Protein AF-A0A1Y3NDH5-F1 (afdb_monomer_lite)

pLDDT: mean 78.32, std 9.47, range [46.84, 88.0]

Radius of gyration: 19.97 Å; chains: 1; bounding box: 49×20×69 Å

Structure (mmCIF, N/CA/C/O backbone):
data_AF-A0A1Y3NDH5-F1
#
_entry.id   AF-A0A1Y3NDH5-F1
#
loop_
_atom_site.group_PDB
_atom_site.id
_atom_site.type_symbol
_atom_site.label_atom_id
_atom_site.label_alt_id
_atom_site.label_comp_id
_atom_site.label_asym_id
_atom_site.label_entity_id
_atom_site.label_seq_id
_atom_site.pdbx_PDB_ins_code
_atom_site.Cartn_x
_atom_site.Cartn_y
_atom_site.Cartn_z
_atom_site.occupancy
_atom_site.B_iso_or_equiv
_atom_site.auth_seq_id
_atom_site.auth_comp_id
_atom_site.auth_asym_id
_atom_site.auth_atom_id
_atom_site.pdbx_PDB_model_num
ATOM 1 N N . PHE A 1 1 ? -28.525 3.085 31.882 1.00 46.84 1 PHE A N 1
ATOM 2 C CA . PHE A 1 1 ? -27.136 2.759 31.495 1.00 46.84 1 PHE A CA 1
ATOM 3 C C . PHE A 1 1 ? -26.979 2.956 29.994 1.00 46.84 1 PHE A C 1
ATOM 5 O O . PHE A 1 1 ? -27.735 2.364 29.235 1.00 46.84 1 PHE A O 1
ATOM 12 N N . CYS A 1 2 ? -26.100 3.871 29.572 1.00 62.53 2 CYS A N 1
ATOM 13 C CA . CYS A 1 2 ? -25.987 4.309 28.179 1.00 62.53 2 CYS A CA 1
ATOM 14 C C . CYS A 1 2 ? -25.081 3.351 27.394 1.00 62.53 2 CYS A C 1
ATOM 16 O O . CYS A 1 2 ? -23.896 3.216 27.682 1.00 62.53 2 CYS A O 1
ATOM 18 N N . THR A 1 3 ? -25.626 2.693 26.376 1.00 62.62 3 THR A N 1
ATOM 19 C CA . THR A 1 3 ? -24.938 1.715 25.514 1.00 62.62 3 THR A CA 1
ATOM 20 C C . THR A 1 3 ? -23.745 2.298 24.748 1.00 62.62 3 THR A C 1
ATOM 22 O O . THR A 1 3 ? -22.965 1.546 24.177 1.00 62.62 3 THR A O 1
ATOM 25 N N . LYS A 1 4 ? -23.574 3.626 24.717 1.00 62.38 4 LYS A N 1
ATOM 26 C CA . LYS A 1 4 ? -22.485 4.300 23.993 1.00 62.38 4 LYS A CA 1
ATOM 27 C C . LYS A 1 4 ? -21.117 4.145 24.670 1.00 62.38 4 LYS A C 1
ATOM 29 O O . LYS A 1 4 ? -20.129 3.998 23.951 1.00 62.38 4 LYS A O 1
ATOM 34 N N . ASP A 1 5 ? -21.062 4.112 26.000 1.00 64.31 5 ASP A N 1
ATOM 35 C CA . ASP A 1 5 ? -19.802 4.035 26.755 1.00 64.31 5 ASP A CA 1
ATOM 36 C C . ASP A 1 5 ? -19.150 2.652 26.686 1.00 64.31 5 ASP A C 1
ATOM 38 O O . ASP A 1 5 ? -17.942 2.542 26.480 1.00 64.31 5 ASP A O 1
ATOM 42 N N . PHE A 1 6 ? -19.955 1.586 26.732 1.00 66.38 6 PHE A N 1
ATOM 43 C CA . PHE A 1 6 ? -19.462 0.208 26.626 1.00 66.38 6 PHE A CA 1
ATOM 44 C C . PHE A 1 6 ? -18.728 -0.041 25.299 1.00 66.38 6 PHE A C 1
ATOM 46 O O . PHE A 1 6 ? -17.723 -0.745 25.233 1.00 66.38 6 PHE A O 1
ATOM 53 N N . ILE A 1 7 ? -19.201 0.609 24.234 1.00 67.88 7 ILE A N 1
ATOM 54 C CA . ILE A 1 7 ? -18.611 0.509 22.903 1.00 67.88 7 ILE A CA 1
ATOM 55 C C . ILE A 1 7 ? -17.253 1.221 22.877 1.00 67.88 7 ILE A C 1
ATOM 57 O O . ILE A 1 7 ? -16.305 0.690 22.325 1.00 67.88 7 ILE A O 1
ATOM 61 N N . SER A 1 8 ? -17.115 2.391 23.501 1.00 64.88 8 SER A N 1
ATOM 62 C CA . SER A 1 8 ? -15.851 3.146 23.485 1.00 64.88 8 SER A CA 1
ATOM 63 C C . SER A 1 8 ? -14.716 2.450 24.256 1.00 64.88 8 SER A C 1
ATOM 65 O O . SER A 1 8 ? -13.547 2.602 23.903 1.00 64.88 8 SER A O 1
ATOM 67 N N . LEU A 1 9 ? -15.064 1.665 25.283 1.00 66.75 9 LEU A N 1
ATOM 68 C CA . LEU A 1 9 ? -14.115 0.927 26.124 1.00 66.75 9 LEU A CA 1
ATOM 69 C C . LEU A 1 9 ? -13.647 -0.399 25.503 1.00 66.75 9 LEU A C 1
ATOM 71 O O . LEU A 1 9 ? -12.489 -0.766 25.677 1.00 66.75 9 LEU A O 1
ATOM 75 N N . PHE A 1 10 ? -14.514 -1.100 24.763 1.00 71.62 10 PHE A N 1
ATOM 76 C CA . PHE A 1 10 ? -14.212 -2.435 24.219 1.00 71.62 10 PHE A CA 1
ATOM 77 C C . PHE A 1 10 ? -14.012 -2.483 22.700 1.00 71.62 10 PHE A C 1
ATOM 79 O O . PHE A 1 10 ? -13.543 -3.497 22.177 1.00 71.62 10 PHE A O 1
ATOM 86 N N . VAL A 1 11 ? -14.352 -1.423 21.960 1.00 77.69 11 VAL A N 1
ATOM 87 C CA . VAL A 1 11 ? -14.200 -1.432 20.503 1.00 77.69 11 VAL A CA 1
ATOM 88 C C . VAL A 1 11 ? -12.765 -1.122 20.084 1.00 77.69 11 VAL A C 1
ATOM 90 O O . VAL A 1 11 ? -12.209 -0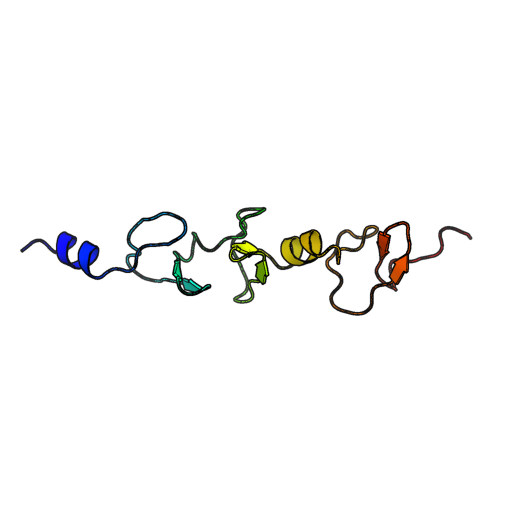.094 20.478 1.00 77.69 11 VAL A O 1
ATOM 93 N N . PRO A 1 12 ? -12.170 -1.957 19.211 1.00 79.88 12 PRO A N 1
ATOM 94 C CA . PRO A 1 12 ? -10.873 -1.658 18.632 1.00 79.88 12 PRO A CA 1
ATOM 95 C C . PRO A 1 12 ? -10.922 -0.351 17.835 1.00 79.88 12 PRO A C 1
ATOM 97 O O . PRO A 1 12 ? -11.803 -0.130 16.999 1.00 79.88 12 PRO A O 1
ATOM 100 N N . LYS A 1 13 ? -9.942 0.514 18.084 1.00 86.00 13 LYS A N 1
ATOM 101 C CA . LYS A 1 13 ? -9.775 1.773 17.358 1.00 86.00 13 LYS A CA 1
ATOM 102 C C . LYS A 1 13 ? -9.053 1.513 16.041 1.00 86.00 13 LYS A C 1
ATOM 104 O O . LYS A 1 13 ? -8.154 0.677 15.967 1.00 86.00 13 LYS A O 1
ATOM 109 N N . CYS A 1 14 ? -9.455 2.226 14.997 1.00 86.88 14 CYS A N 1
ATOM 110 C CA . CYS A 1 14 ? -8.778 2.172 13.711 1.00 86.88 14 CYS A CA 1
ATOM 111 C C . CYS A 1 14 ? -7.424 2.870 13.804 1.00 86.88 14 CYS A C 1
ATOM 113 O O . CYS A 1 14 ? -7.380 4.066 14.074 1.00 86.88 14 CYS A O 1
ATOM 115 N N . GLN A 1 15 ? -6.337 2.168 13.497 1.00 83.62 15 GLN A N 1
ATOM 116 C CA . GLN A 1 15 ? -4.992 2.746 13.551 1.00 83.62 15 GLN A CA 1
ATOM 117 C C . GLN A 1 15 ? -4.800 3.882 12.525 1.00 83.62 15 GLN A C 1
ATOM 119 O O . GLN A 1 15 ? -4.030 4.803 12.766 1.00 83.62 15 GLN A O 1
ATOM 124 N N . LYS A 1 16 ? -5.532 3.869 11.395 1.00 81.50 16 LYS A N 1
ATOM 125 C CA . LYS A 1 16 ? -5.447 4.940 10.378 1.00 81.50 16 LYS A CA 1
ATOM 126 C C . LYS A 1 16 ? -6.170 6.226 10.791 1.00 81.50 16 LYS A C 1
ATOM 128 O O . LYS A 1 16 ? -5.680 7.308 10.505 1.00 81.50 16 LYS A O 1
ATOM 133 N N . CYS A 1 17 ? -7.363 6.126 11.380 1.00 83.19 17 CYS A N 1
ATOM 134 C CA . CYS A 1 17 ? -8.227 7.294 11.614 1.00 83.19 17 CYS A CA 1
ATOM 135 C C . CYS A 1 17 ? -8.536 7.565 13.092 1.00 83.19 17 CYS A C 1
ATOM 137 O O . CYS A 1 17 ? -9.290 8.483 13.387 1.00 83.19 17 CYS A O 1
ATOM 139 N N . GLY A 1 18 ? -8.037 6.745 14.019 1.00 81.94 18 GLY A N 1
ATOM 140 C CA . GLY A 1 18 ? -8.231 6.882 15.469 1.00 81.94 18 GLY A CA 1
ATOM 141 C C . GLY A 1 18 ? -9.654 6.614 15.978 1.00 81.94 18 GLY A C 1
ATOM 142 O O . GLY A 1 18 ? -9.875 6.560 17.186 1.00 81.94 18 GLY A O 1
ATOM 143 N N . LEU A 1 19 ? -10.623 6.429 15.079 1.00 83.94 19 LEU A N 1
ATOM 144 C CA . LEU A 1 19 ? -12.040 6.267 15.414 1.00 83.94 19 LEU A CA 1
ATOM 145 C C . LEU A 1 19 ? -12.379 4.819 15.824 1.00 83.94 19 LEU A C 1
ATOM 147 O O . LEU A 1 19 ? -11.783 3.878 15.288 1.00 83.94 19 LEU A O 1
ATOM 151 N N . PRO A 1 20 ? -13.347 4.622 16.740 1.00 85.00 20 PRO A N 1
ATOM 152 C CA . PRO A 1 20 ? -13.799 3.297 17.159 1.00 85.00 20 PRO A CA 1
ATOM 153 C C . PRO A 1 20 ? -14.537 2.568 16.025 1.00 85.00 20 PRO A C 1
ATOM 155 O O . PRO A 1 20 ? -15.501 3.092 15.462 1.00 85.00 20 PRO A O 1
ATOM 158 N N . ILE A 1 21 ? -14.114 1.338 15.719 1.00 83.56 21 ILE A N 1
ATOM 159 C CA . ILE A 1 21 ? -14.665 0.519 14.632 1.00 83.56 21 ILE A CA 1
ATOM 160 C C . ILE A 1 21 ? -15.928 -0.218 15.091 1.00 83.56 21 ILE A C 1
ATOM 162 O O . ILE A 1 21 ? -15.866 -1.312 15.651 1.00 83.56 21 ILE A O 1
ATOM 166 N N . LYS A 1 22 ? -17.106 0.356 14.842 1.00 78.19 22 LYS A N 1
ATOM 167 C CA . LYS A 1 22 ? -18.381 -0.322 15.125 1.00 78.19 22 LYS A CA 1
ATOM 168 C C . LYS A 1 22 ? -18.748 -1.255 13.967 1.00 78.19 22 LYS A C 1
ATOM 170 O O . LYS A 1 22 ? -19.269 -0.796 12.957 1.00 78.19 22 LYS A O 1
ATOM 175 N N . GLY A 1 23 ? -18.468 -2.550 14.113 1.00 76.00 23 GLY A N 1
ATOM 176 C CA . GLY A 1 23 ? -18.830 -3.581 13.135 1.00 76.00 23 GLY A CA 1
ATOM 177 C C . GLY A 1 23 ? -17.615 -4.254 12.501 1.00 76.00 23 GLY A C 1
ATOM 178 O O . GLY A 1 23 ? -16.711 -4.708 13.200 1.00 76.00 23 GLY A O 1
ATOM 179 N N . GLU A 1 24 ? -17.603 -4.363 11.174 1.00 74.88 24 GLU A N 1
ATOM 180 C CA . GLU A 1 24 ? -16.603 -5.165 10.475 1.00 74.88 24 GLU A CA 1
ATOM 181 C C . GLU A 1 24 ? -15.239 -4.459 10.394 1.00 74.88 24 GLU A C 1
ATOM 183 O O . GLU A 1 24 ? -15.085 -3.389 9.796 1.00 74.88 24 GLU A O 1
ATOM 188 N N . THR A 1 25 ? -14.227 -5.095 10.983 1.00 81.94 25 THR A N 1
ATOM 189 C CA . THR A 1 25 ? -12.849 -4.601 11.051 1.00 81.94 25 THR A CA 1
ATOM 190 C C . THR A 1 25 ? -11.906 -5.476 10.233 1.00 81.94 25 THR A C 1
ATOM 192 O O . THR A 1 25 ? -12.103 -6.683 10.110 1.00 81.94 25 THR A O 1
ATOM 195 N N . VAL A 1 26 ? -10.868 -4.855 9.679 1.00 82.81 26 VAL A N 1
ATOM 196 C CA . VAL A 1 26 ? -9.744 -5.540 9.047 1.00 82.81 26 VAL A CA 1
ATOM 197 C C . VAL A 1 26 ? -8.579 -5.531 10.027 1.00 82.81 26 VAL A C 1
ATOM 199 O O . VAL A 1 26 ? -8.089 -4.465 10.401 1.00 82.81 26 VAL A O 1
ATOM 202 N N . SER A 1 27 ? -8.137 -6.714 10.441 1.00 82.31 27 SER A N 1
ATOM 203 C CA . SER A 1 27 ? -6.900 -6.879 11.203 1.00 82.31 27 SER A CA 1
ATOM 204 C C . SER A 1 27 ? -5.737 -7.026 10.224 1.00 82.31 27 SER A C 1
ATOM 206 O O . SER A 1 27 ? -5.704 -7.978 9.448 1.00 82.31 27 SER A O 1
ATOM 208 N N . ALA A 1 28 ? -4.794 -6.090 10.244 1.00 79.06 28 ALA A N 1
ATOM 209 C CA . ALA A 1 28 ? -3.611 -6.096 9.387 1.00 79.06 28 ALA A CA 1
ATOM 210 C C . ALA A 1 28 ? -2.450 -5.417 10.118 1.00 79.06 28 ALA A C 1
ATOM 212 O O . ALA A 1 28 ? -2.686 -4.527 10.929 1.00 79.06 28 ALA A O 1
ATOM 213 N N . LEU A 1 29 ? -1.199 -5.801 9.838 1.00 76.81 29 LEU A N 1
ATOM 214 C CA . LEU A 1 29 ? -0.014 -5.140 10.420 1.00 76.81 29 LEU A CA 1
ATOM 215 C C . LEU A 1 29 ? -0.004 -5.086 11.962 1.00 76.81 29 LEU A C 1
ATOM 217 O O . LEU A 1 29 ? 0.485 -4.127 12.549 1.00 76.81 29 LEU A O 1
ATOM 221 N N . GLY A 1 30 ? -0.615 -6.070 12.630 1.00 77.75 30 GLY A N 1
ATOM 222 C CA . GLY A 1 30 ? -0.766 -6.069 14.092 1.00 77.75 30 GLY A CA 1
ATOM 223 C C . GLY A 1 30 ? -1.753 -5.026 14.642 1.00 77.75 30 GLY A C 1
ATOM 224 O O . GLY A 1 30 ? -1.887 -4.899 15.854 1.00 77.75 30 GLY A O 1
ATOM 225 N N . GLY A 1 31 ? -2.465 -4.295 13.778 1.00 83.56 31 GLY A N 1
ATOM 226 C CA . GLY A 1 31 ? -3.472 -3.299 14.140 1.00 83.56 31 GLY A CA 1
ATOM 227 C C . GLY A 1 31 ? -4.853 -3.599 13.554 1.00 83.56 31 GLY A C 1
ATOM 228 O O . GLY A 1 31 ? -5.030 -4.490 12.720 1.00 83.56 31 GLY A O 1
ATOM 229 N N . LYS A 1 32 ? -5.856 -2.834 13.992 1.00 86.38 32 LYS A N 1
ATOM 230 C CA . LYS A 1 32 ? -7.229 -2.902 13.474 1.00 86.38 32 LYS A CA 1
ATOM 231 C C . LYS A 1 32 ? -7.509 -1.685 12.599 1.00 86.38 32 LYS A C 1
ATOM 233 O O . LYS A 1 32 ? -7.120 -0.569 12.938 1.00 86.38 32 LYS A O 1
ATOM 238 N N . TYR A 1 33 ? -8.207 -1.888 11.489 1.00 86.88 33 TYR A N 1
ATOM 239 C CA . TYR A 1 33 ? -8.565 -0.848 10.527 1.00 86.88 33 TYR A CA 1
ATOM 240 C C . TYR A 1 33 ? -10.036 -0.978 10.124 1.00 86.88 33 TYR A C 1
ATOM 242 O O . TYR A 1 33 ? -10.615 -2.066 10.168 1.00 86.88 33 TYR A O 1
ATOM 250 N N . HIS A 1 34 ? -10.662 0.124 9.708 1.00 85.75 34 HIS A N 1
ATOM 251 C CA . HIS A 1 34 ? -11.951 0.037 9.018 1.00 85.75 34 HIS A CA 1
ATOM 252 C C . HIS A 1 34 ? -11.760 -0.596 7.637 1.00 85.75 34 HIS A C 1
ATOM 254 O O . HIS A 1 34 ? -10.786 -0.276 6.954 1.00 85.75 34 HIS A O 1
ATOM 260 N N . LYS A 1 35 ? -12.744 -1.373 7.163 1.00 80.56 35 LYS A N 1
ATOM 261 C CA . LYS A 1 35 ? -12.786 -1.870 5.773 1.00 80.56 35 LYS A CA 1
ATOM 262 C C . LYS A 1 35 ? -12.543 -0.773 4.728 1.00 80.56 35 LYS A C 1
ATOM 264 O O . LYS A 1 35 ? -11.882 -1.011 3.727 1.00 80.56 35 LYS A O 1
ATOM 269 N N . GLY A 1 36 ? -13.061 0.434 4.974 1.00 78.56 36 GLY A N 1
ATOM 270 C CA . GLY A 1 36 ? -12.860 1.595 4.101 1.00 78.56 36 GLY A CA 1
ATOM 271 C C . GLY A 1 36 ? -11.565 2.373 4.349 1.00 78.56 36 GLY A C 1
ATOM 272 O O . GLY A 1 36 ? -11.105 3.056 3.443 1.00 78.56 36 GLY A O 1
ATOM 273 N N . CYS A 1 37 ? -10.977 2.276 5.547 1.00 82.25 37 CYS A N 1
ATOM 274 C CA . CYS A 1 37 ? -9.709 2.934 5.876 1.00 82.25 37 CYS A CA 1
ATOM 275 C C . CYS A 1 37 ? -8.497 2.098 5.472 1.00 82.25 37 CYS A C 1
ATOM 277 O O . CYS A 1 37 ? -7.405 2.645 5.365 1.00 82.25 37 CYS A O 1
ATOM 279 N N . PHE A 1 38 ? -8.661 0.791 5.268 1.00 84.31 38 PHE A N 1
ATOM 280 C CA . PHE A 1 38 ? -7.591 -0.068 4.792 1.00 84.31 38 PHE A CA 1
ATOM 281 C C . PHE A 1 38 ? -7.349 0.188 3.296 1.00 84.31 38 PHE A C 1
ATOM 283 O O . PHE A 1 38 ? -7.943 -0.438 2.417 1.00 84.31 38 PHE A O 1
ATOM 290 N N . THR A 1 39 ? -6.515 1.187 3.016 1.00 86.31 39 THR A N 1
ATOM 291 C CA . THR A 1 39 ? -6.178 1.663 1.672 1.00 86.31 39 THR A CA 1
ATOM 292 C C . THR A 1 39 ? -4.671 1.833 1.524 1.00 86.31 39 THR A C 1
ATOM 294 O O . THR A 1 39 ? -3.943 1.910 2.514 1.00 86.31 39 THR A O 1
ATOM 297 N N . CYS A 1 40 ? -4.195 1.880 0.282 1.00 86.62 40 CYS A N 1
ATOM 298 C CA . CYS A 1 40 ? -2.790 2.144 -0.003 1.00 86.62 40 CYS A CA 1
ATOM 299 C C . CYS A 1 40 ? -2.395 3.552 0.454 1.00 86.62 40 CYS A C 1
ATOM 301 O O . CYS A 1 40 ? -3.039 4.517 0.063 1.00 86.62 40 CYS A O 1
ATOM 303 N N . VAL A 1 41 ? -1.294 3.684 1.196 1.00 84.19 41 VAL A N 1
ATOM 304 C CA . VAL A 1 41 ? -0.801 4.998 1.657 1.00 84.19 41 VAL A CA 1
ATOM 305 C C . VAL A 1 41 ? -0.323 5.929 0.537 1.00 84.19 41 VAL A C 1
ATOM 307 O O . VAL A 1 41 ? -0.171 7.120 0.767 1.00 84.19 41 VAL A O 1
ATOM 310 N N . SER A 1 42 ? -0.062 5.403 -0.662 1.00 84.62 42 SER A N 1
ATOM 311 C CA . SER A 1 42 ? 0.435 6.193 -1.797 1.00 84.62 42 SER A CA 1
ATOM 312 C C . SER A 1 42 ? -0.658 6.665 -2.750 1.00 84.62 42 SER A C 1
ATOM 314 O O . SER A 1 42 ? -0.440 7.621 -3.482 1.00 84.62 42 SER A O 1
ATOM 316 N N . CYS A 1 43 ? -1.808 5.990 -2.797 1.00 84.50 43 CYS A N 1
ATOM 317 C CA . CYS A 1 43 ? -2.882 6.335 -3.737 1.00 84.50 43 CYS A CA 1
ATOM 318 C C . CYS A 1 43 ? -4.289 6.275 -3.150 1.00 84.50 43 CYS A C 1
ATOM 320 O O . CYS A 1 43 ? -5.258 6.365 -3.900 1.00 84.50 43 CYS A O 1
ATOM 322 N N . ASP A 1 44 ? -4.408 6.022 -1.847 1.00 80.12 44 ASP A N 1
ATOM 323 C CA . ASP A 1 44 ? -5.657 5.861 -1.098 1.00 80.12 44 ASP A CA 1
ATOM 324 C C . ASP A 1 44 ? -6.675 4.893 -1.718 1.00 80.12 44 ASP A C 1
ATOM 326 O O . ASP A 1 44 ? -7.844 4.841 -1.331 1.00 80.12 44 ASP A O 1
ATOM 330 N N . LYS A 1 45 ? -6.219 4.029 -2.630 1.00 80.44 45 LYS A N 1
ATOM 331 C CA . LYS A 1 45 ? -7.052 3.015 -3.266 1.00 80.44 45 LYS A CA 1
ATOM 332 C C . LYS A 1 45 ? -7.295 1.874 -2.288 1.00 80.44 45 LYS A C 1
ATOM 334 O O . LYS A 1 45 ? -6.364 1.360 -1.662 1.00 80.44 45 LYS A O 1
ATOM 339 N N . LYS A 1 46 ? -8.561 1.476 -2.171 1.00 77.50 46 LYS A N 1
ATOM 340 C CA . LYS A 1 46 ? -8.980 0.315 -1.381 1.00 77.50 46 LYS A CA 1
ATOM 341 C C . LYS A 1 46 ? -8.364 -0.950 -1.964 1.00 77.50 46 LYS A C 1
ATOM 343 O O . LYS A 1 46 ? -8.387 -1.155 -3.180 1.00 77.50 46 LYS A O 1
ATOM 348 N N . PHE A 1 47 ? -7.852 -1.811 -1.092 1.00 78.25 47 PHE A N 1
ATOM 349 C CA . PHE A 1 47 ? -7.443 -3.154 -1.481 1.00 78.25 47 PHE A CA 1
ATOM 350 C C . PHE A 1 47 ? -8.698 -3.931 -1.879 1.00 78.25 47 PHE A C 1
ATOM 352 O O . PHE A 1 47 ? -9.500 -4.311 -1.033 1.00 78.25 47 PHE A O 1
ATOM 359 N N . THR A 1 48 ? -8.926 -4.068 -3.186 1.00 62.12 48 THR A N 1
ATOM 360 C CA . THR A 1 48 ? -10.110 -4.768 -3.714 1.00 62.12 48 THR A CA 1
ATOM 361 C C . THR A 1 48 ? -9.970 -6.278 -3.540 1.00 62.12 48 THR A C 1
ATOM 363 O O . THR A 1 48 ? -10.950 -6.972 -3.297 1.00 62.12 48 THR A O 1
ATOM 366 N N . SER A 1 49 ? -8.736 -6.777 -3.600 1.00 55.28 49 SER A N 1
ATOM 367 C CA . SER A 1 49 ? -8.414 -8.167 -3.311 1.00 55.28 49 SER A CA 1
ATOM 368 C C . SER A 1 49 ? -7.836 -8.268 -1.902 1.00 55.28 49 SER A C 1
ATOM 370 O O . SER A 1 49 ? -7.134 -7.358 -1.464 1.00 55.28 49 SER A O 1
ATOM 372 N N . LYS A 1 50 ? -8.084 -9.378 -1.198 1.00 62.66 50 LYS A N 1
ATOM 373 C CA . LYS A 1 50 ? -7.537 -9.674 0.147 1.00 62.66 50 LYS A CA 1
ATOM 374 C C . LYS A 1 50 ? -5.994 -9.686 0.208 1.00 62.66 50 LYS A C 1
ATOM 376 O O . LYS A 1 50 ? -5.432 -9.901 1.275 1.00 62.66 50 LYS A O 1
ATOM 381 N N . SER A 1 51 ? -5.324 -9.441 -0.913 1.00 69.00 51 SER A N 1
ATOM 382 C CA . SER A 1 51 ? -3.879 -9.320 -1.056 1.00 69.00 51 SER A CA 1
ATOM 383 C C . SER A 1 51 ? -3.455 -7.849 -0.962 1.00 69.00 51 SER A C 1
ATOM 385 O O . SER A 1 51 ? -3.671 -7.058 -1.884 1.00 69.00 51 SER A O 1
ATOM 387 N N . PHE A 1 52 ? -2.846 -7.480 0.161 1.00 79.56 52 PHE A N 1
ATOM 388 C CA . PHE A 1 52 ? -2.187 -6.192 0.376 1.00 79.56 52 PHE A CA 1
ATOM 389 C C . PHE A 1 52 ? -0.690 -6.419 0.577 1.00 79.56 52 PHE A C 1
ATOM 391 O O . PHE A 1 52 ? -0.277 -7.491 1.012 1.00 79.56 52 PHE A O 1
ATOM 398 N N . TYR A 1 5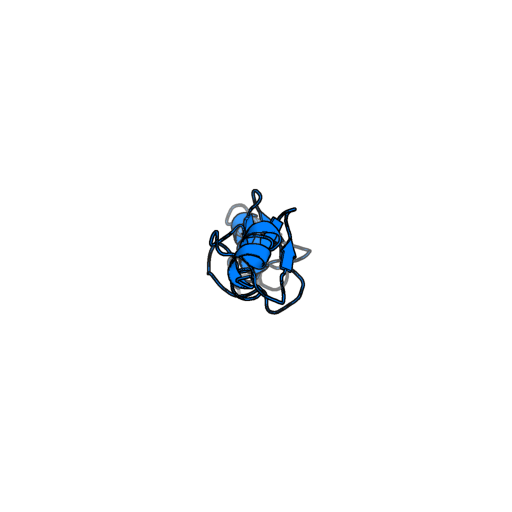3 ? 0.114 -5.404 0.277 1.00 84.94 53 TYR A N 1
ATOM 399 C CA . TYR A 1 53 ? 1.556 -5.449 0.483 1.00 84.94 53 TYR A CA 1
ATOM 400 C C . TYR A 1 53 ? 1.934 -4.472 1.589 1.00 84.94 53 TYR A C 1
ATOM 402 O O . TYR A 1 53 ? 1.205 -3.523 1.886 1.00 84.94 53 TYR A O 1
ATOM 410 N N . VAL A 1 54 ? 3.070 -4.723 2.222 1.00 84.81 54 VAL A N 1
ATOM 411 C CA . VAL A 1 54 ? 3.566 -3.926 3.339 1.00 84.81 54 VAL A CA 1
ATOM 412 C C . VAL A 1 54 ? 4.943 -3.424 2.970 1.00 84.81 54 VAL A C 1
ATOM 414 O O . VAL A 1 54 ? 5.846 -4.224 2.755 1.00 84.81 54 VAL A O 1
ATOM 417 N N . TYR A 1 55 ? 5.095 -2.107 2.920 1.00 84.19 55 TYR A N 1
ATOM 418 C CA . TYR A 1 55 ? 6.379 -1.459 2.704 1.00 84.19 55 TYR A CA 1
ATOM 419 C C . TYR A 1 55 ? 6.637 -0.505 3.861 1.00 84.19 55 TYR A C 1
ATOM 421 O O . TYR A 1 55 ? 5.799 0.350 4.142 1.00 84.19 55 TYR A O 1
ATOM 429 N N . ASP A 1 56 ? 7.762 -0.681 4.555 1.00 83.31 56 ASP A N 1
ATOM 430 C CA . ASP A 1 56 ? 8.161 0.174 5.682 1.00 83.31 56 ASP A CA 1
ATOM 431 C C . ASP A 1 56 ? 7.080 0.281 6.786 1.00 83.31 56 ASP A C 1
ATOM 433 O O . ASP A 1 56 ? 6.745 1.350 7.291 1.00 83.31 56 ASP A O 1
ATOM 437 N N . GLY A 1 57 ? 6.417 -0.841 7.094 1.00 80.06 57 GLY A N 1
ATOM 438 C CA . GLY A 1 57 ? 5.323 -0.886 8.074 1.00 80.06 57 GLY A CA 1
ATOM 439 C C . GLY A 1 57 ? 4.018 -0.210 7.627 1.00 80.06 57 GLY A C 1
ATOM 440 O O . GLY A 1 57 ? 3.078 -0.113 8.416 1.00 80.06 57 GLY A O 1
ATOM 441 N N . LYS A 1 58 ? 3.919 0.231 6.367 1.00 83.06 58 LYS A N 1
ATOM 442 C CA . LYS A 1 58 ? 2.729 0.880 5.801 1.00 83.06 58 LYS A CA 1
ATOM 443 C C . LYS A 1 58 ? 2.065 0.000 4.737 1.00 83.06 58 LYS A C 1
ATOM 445 O O . LYS A 1 58 ? 2.757 -0.606 3.916 1.00 83.06 58 LYS A O 1
ATOM 450 N N . PRO A 1 59 ? 0.722 -0.072 4.707 1.00 85.62 59 PRO A N 1
ATOM 451 C CA . PRO A 1 59 ? 0.012 -0.849 3.701 1.00 85.62 59 PRO A CA 1
ATOM 452 C C . PRO A 1 59 ? 0.066 -0.138 2.341 1.00 85.62 59 PRO A C 1
ATOM 454 O O . PRO A 1 59 ? -0.365 1.007 2.186 1.00 85.62 59 PRO A O 1
ATOM 457 N N . VAL A 1 60 ? 0.563 -0.834 1.325 1.00 87.50 60 VAL A N 1
ATOM 458 C CA . VAL A 1 60 ? 0.691 -0.353 -0.055 1.00 87.50 60 VAL A CA 1
ATOM 459 C C . VAL A 1 60 ? 0.068 -1.343 -1.033 1.00 87.50 60 VAL A C 1
ATOM 461 O O . VAL A 1 60 ? 0.006 -2.546 -0.778 1.00 87.50 60 VAL A O 1
ATOM 464 N N . CYS A 1 61 ? -0.452 -0.850 -2.159 1.00 86.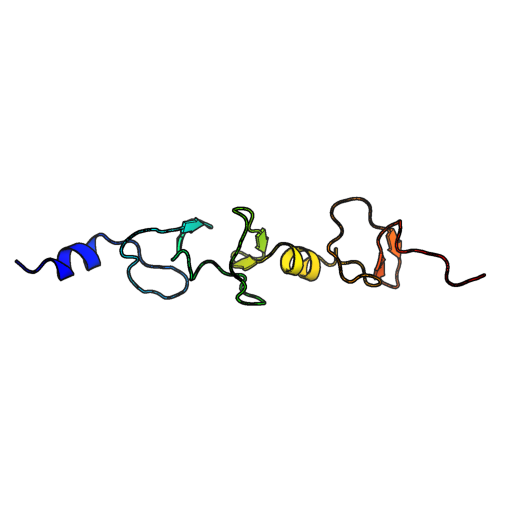25 61 CYS A N 1
ATOM 465 C CA . CYS A 1 61 ? -0.972 -1.726 -3.210 1.00 86.25 61 CYS A CA 1
ATOM 466 C C . CYS A 1 61 ? 0.170 -2.418 -3.954 1.00 86.25 61 CYS A C 1
ATOM 468 O O . CYS A 1 61 ? 1.286 -1.904 -3.978 1.00 86.25 61 CYS A O 1
ATOM 470 N N . ARG A 1 62 ? -0.139 -3.550 -4.602 1.00 84.44 62 ARG A N 1
ATOM 471 C CA . ARG A 1 62 ? 0.803 -4.322 -5.435 1.00 84.44 62 ARG A CA 1
ATOM 472 C C . ARG A 1 62 ? 1.622 -3.408 -6.347 1.00 84.44 62 ARG A C 1
ATOM 474 O O . ARG A 1 62 ? 2.841 -3.416 -6.306 1.00 84.44 62 ARG A O 1
ATOM 481 N N . TYR A 1 63 ? 0.955 -2.509 -7.064 1.00 85.00 63 TYR A N 1
ATOM 482 C CA . TYR A 1 63 ? 1.620 -1.541 -7.932 1.00 85.00 63 TYR A CA 1
ATOM 483 C C . TYR A 1 63 ? 2.639 -0.648 -7.202 1.00 85.00 63 TYR A C 1
ATOM 485 O O . TYR A 1 63 ? 3.787 -0.548 -7.623 1.00 85.00 63 TYR A O 1
ATOM 493 N N . HIS A 1 64 ? 2.245 -0.004 -6.096 1.00 86.25 64 HIS A N 1
ATOM 494 C CA . HIS A 1 64 ? 3.136 0.907 -5.367 1.00 86.25 64 HIS A CA 1
ATOM 495 C C . HIS A 1 64 ? 4.268 0.181 -4.652 1.00 86.25 64 HIS A C 1
ATOM 497 O O . HIS A 1 64 ? 5.373 0.711 -4.605 1.00 86.25 64 HIS A O 1
ATOM 503 N N . PHE A 1 65 ? 4.016 -1.029 -4.156 1.00 88.00 65 PHE A N 1
ATOM 504 C CA . PHE A 1 65 ? 5.053 -1.882 -3.590 1.00 88.00 65 PHE A CA 1
ATOM 505 C C . PHE A 1 65 ? 6.162 -2.144 -4.616 1.00 88.00 65 PHE A C 1
ATOM 507 O O . PHE A 1 65 ? 7.329 -1.870 -4.350 1.00 88.00 65 PHE A O 1
ATOM 514 N N . HIS A 1 66 ? 5.792 -2.569 -5.828 1.00 86.81 66 HIS A N 1
ATOM 515 C CA . HIS A 1 66 ? 6.751 -2.789 -6.912 1.00 86.81 66 HIS A CA 1
ATOM 516 C C . HIS A 1 66 ? 7.411 -1.487 -7.386 1.00 86.81 66 HIS A C 1
ATOM 518 O O . HIS A 1 66 ? 8.610 -1.457 -7.656 1.00 86.81 66 HIS A O 1
ATOM 524 N N . LYS A 1 67 ? 6.653 -0.384 -7.440 1.00 85.06 67 LYS A N 1
ATOM 525 C CA . LYS A 1 67 ? 7.179 0.937 -7.810 1.00 85.06 67 LYS A CA 1
ATOM 526 C C . LYS A 1 67 ? 8.265 1.411 -6.843 1.00 85.06 67 LYS A C 1
ATOM 528 O O . LYS A 1 67 ? 9.295 1.897 -7.294 1.00 85.06 67 LYS A O 1
ATOM 533 N N . MET A 1 68 ? 8.058 1.247 -5.537 1.00 84.88 68 MET A N 1
ATOM 534 C CA . MET A 1 68 ? 9.050 1.591 -4.510 1.00 84.88 68 MET A CA 1
ATOM 535 C C . MET A 1 68 ? 10.256 0.648 -4.544 1.00 84.88 68 MET A C 1
ATOM 537 O O . MET A 1 68 ? 11.386 1.093 -4.375 1.00 84.88 68 MET A O 1
ATOM 541 N N . ASN A 1 69 ? 10.032 -0.634 -4.841 1.00 82.69 69 ASN A N 1
ATOM 542 C CA . ASN A 1 69 ? 11.092 -1.636 -4.939 1.00 82.69 69 ASN A CA 1
ATOM 543 C C . ASN A 1 69 ? 11.863 -1.604 -6.279 1.00 82.69 69 ASN A C 1
ATOM 545 O O . ASN A 1 69 ? 12.677 -2.488 -6.555 1.00 82.69 69 ASN A O 1
ATOM 549 N N . ASN A 1 70 ? 11.603 -0.606 -7.134 1.00 79.75 70 ASN A N 1
ATOM 550 C CA . ASN A 1 70 ? 12.163 -0.484 -8.484 1.00 79.75 70 ASN A CA 1
ATOM 551 C C . ASN A 1 70 ? 11.963 -1.746 -9.345 1.00 79.75 70 ASN A C 1
ATOM 553 O O . ASN A 1 70 ? 12.808 -2.086 -10.168 1.00 79.75 70 ASN A O 1
ATOM 557 N N . THR A 1 71 ? 10.864 -2.475 -9.159 1.00 83.50 71 THR A N 1
ATOM 558 C CA . THR A 1 71 ? 10.497 -3.668 -9.947 1.00 83.50 71 THR A CA 1
ATOM 559 C C . THR A 1 71 ? 9.371 -3.374 -10.938 1.00 83.50 71 THR A C 1
ATOM 561 O O . THR A 1 71 ? 8.659 -4.279 -11.362 1.00 83.50 71 THR A O 1
ATOM 564 N N . ILE A 1 72 ? 9.184 -2.105 -11.305 1.00 85.50 72 ILE A N 1
ATOM 565 C CA . ILE A 1 72 ? 8.267 -1.695 -12.373 1.00 85.50 72 ILE A CA 1
ATOM 566 C C . ILE A 1 72 ? 9.007 -1.610 -13.701 1.00 85.50 72 ILE A C 1
ATOM 568 O O . ILE A 1 72 ? 10.126 -1.101 -13.772 1.00 85.50 72 ILE A O 1
ATOM 572 N N . CYS A 1 73 ? 8.369 -2.094 -14.759 1.00 86.12 73 CYS A N 1
ATOM 573 C CA . CYS A 1 73 ? 8.907 -1.962 -16.100 1.00 86.12 73 CYS A CA 1
ATOM 574 C C . CYS A 1 73 ? 8.762 -0.515 -16.579 1.00 86.12 73 CYS A C 1
ATOM 576 O O . CYS A 1 73 ? 7.652 0.010 -16.607 1.00 86.12 73 CYS A O 1
ATOM 578 N N . LYS A 1 74 ? 9.855 0.129 -17.007 1.00 81.69 74 LYS A N 1
ATOM 579 C CA . LYS A 1 74 ? 9.785 1.500 -17.551 1.00 81.69 74 LYS A CA 1
ATOM 580 C C . LYS A 1 74 ? 8.988 1.603 -18.858 1.00 81.69 74 LYS A C 1
ATOM 582 O O . LYS A 1 74 ? 8.396 2.646 -19.108 1.00 81.69 74 LYS A O 1
ATOM 587 N N . ALA A 1 75 ? 8.952 0.541 -19.665 1.00 83.44 75 ALA A N 1
ATOM 588 C CA . ALA A 1 75 ? 8.248 0.542 -20.947 1.00 83.44 75 ALA A CA 1
ATOM 589 C C . ALA A 1 75 ? 6.718 0.465 -20.791 1.00 83.44 75 ALA A C 1
ATOM 591 O O . ALA A 1 75 ? 6.008 1.290 -21.354 1.00 83.44 75 ALA A O 1
ATOM 592 N N . CYS A 1 76 ? 6.195 -0.483 -20.005 1.00 81.44 76 CYS A N 1
ATOM 593 C CA . CYS A 1 76 ? 4.743 -0.663 -19.841 1.00 81.44 76 CYS A CA 1
ATOM 594 C C . CYS A 1 76 ? 4.177 -0.093 -18.529 1.00 81.44 76 CYS A C 1
ATOM 596 O O . CYS A 1 76 ? 2.965 -0.065 -18.347 1.00 81.44 76 CYS A O 1
ATOM 598 N N . ASN A 1 77 ? 5.029 0.380 -17.615 1.00 79.31 77 ASN A N 1
ATOM 599 C CA . ASN A 1 77 ? 4.671 0.820 -16.261 1.00 79.31 77 ASN A CA 1
ATOM 600 C C . ASN A 1 77 ? 4.034 -0.265 -15.376 1.00 79.31 77 ASN A C 1
ATOM 602 O O . ASN A 1 77 ? 3.559 0.047 -14.290 1.00 79.31 77 ASN A O 1
ATOM 606 N N . GLU A 1 78 ? 4.056 -1.539 -15.767 1.00 80.88 78 GLU A N 1
ATOM 607 C CA . GLU A 1 78 ? 3.466 -2.622 -14.976 1.00 80.88 78 GLU A CA 1
ATOM 608 C C . GLU A 1 78 ? 4.468 -3.270 -13.999 1.00 80.88 78 GLU A C 1
ATOM 610 O O . GLU A 1 78 ? 5.681 -3.266 -14.249 1.00 80.88 78 GLU A O 1
ATOM 615 N N . PRO A 1 79 ? 3.982 -3.803 -12.858 1.00 83.88 79 PRO A N 1
ATOM 616 C CA . PRO A 1 79 ? 4.816 -4.494 -11.881 1.00 83.88 79 PRO A CA 1
ATOM 617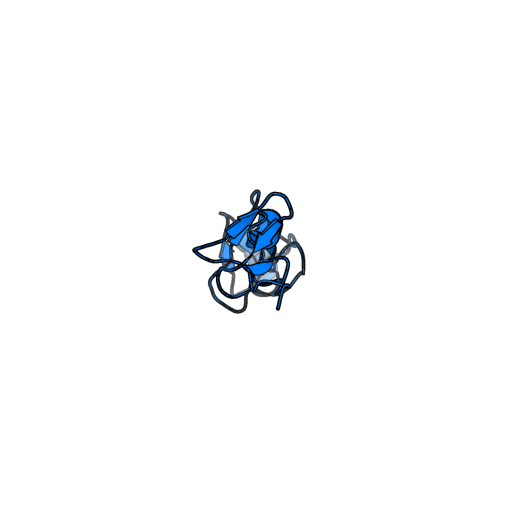 C C . PRO A 1 79 ? 5.329 -5.825 -12.438 1.00 83.88 79 PRO A C 1
ATOM 619 O O . PRO A 1 79 ? 4.541 -6.696 -12.799 1.00 83.88 79 PRO A O 1
ATOM 622 N N . ILE A 1 80 ? 6.650 -6.000 -12.430 1.00 82.88 80 ILE A N 1
ATOM 623 C CA . ILE A 1 80 ? 7.299 -7.235 -12.863 1.00 82.88 80 ILE A CA 1
ATOM 624 C C . ILE A 1 80 ? 7.285 -8.221 -11.688 1.00 82.88 80 ILE A C 1
ATOM 626 O O . ILE A 1 80 ? 8.005 -8.041 -10.702 1.00 82.88 80 ILE A O 1
ATOM 630 N N . GLU A 1 81 ? 6.444 -9.250 -11.764 1.00 72.25 81 GLU A N 1
ATOM 631 C CA . GLU A 1 81 ? 6.434 -10.388 -10.836 1.00 72.25 81 GLU A CA 1
ATOM 632 C C . GLU A 1 81 ? 7.129 -11.583 -11.492 1.00 72.25 81 GLU A C 1
ATOM 634 O O . GLU A 1 81 ? 6.486 -12.490 -12.009 1.00 72.25 81 GLU A O 1
ATOM 639 N N . GLY A 1 82 ? 8.463 -11.559 -11.516 1.00 76.56 82 GLY A N 1
ATOM 640 C CA . GLY A 1 82 ? 9.261 -12.650 -12.071 1.00 76.56 82 GLY A CA 1
ATOM 641 C C . GLY A 1 82 ? 10.504 -12.157 -12.795 1.00 76.56 82 GLY A C 1
ATOM 642 O O . GLY A 1 82 ? 11.231 -11.304 -12.285 1.00 76.56 82 GLY A O 1
ATOM 643 N N . GLN A 1 83 ? 10.757 -12.720 -13.978 1.00 74.81 83 GLN A N 1
ATOM 644 C CA . GLN A 1 83 ? 11.921 -12.380 -14.790 1.00 74.81 83 GLN A CA 1
ATOM 645 C C . GLN A 1 83 ? 11.853 -10.913 -15.219 1.00 74.81 83 GLN A C 1
ATOM 647 O O . GLN A 1 83 ? 10.924 -10.489 -15.905 1.00 74.81 83 GLN A O 1
ATOM 652 N N . CYS A 1 84 ? 12.854 -10.146 -14.802 1.00 81.25 84 CYS A N 1
ATOM 653 C CA . CYS A 1 84 ? 13.084 -8.783 -15.246 1.00 81.25 84 CYS A CA 1
ATOM 654 C C . CYS A 1 84 ? 14.462 -8.711 -15.896 1.00 81.25 84 CYS A C 1
ATOM 656 O O . CYS A 1 84 ? 15.391 -9.398 -15.477 1.00 81.25 84 CYS A O 1
ATOM 658 N N . ILE A 1 85 ? 14.568 -7.887 -16.929 1.00 84.31 85 ILE A N 1
ATOM 659 C CA . ILE A 1 85 ? 15.839 -7.520 -17.537 1.00 84.31 85 ILE A CA 1
ATOM 660 C C . ILE A 1 85 ? 16.306 -6.263 -16.812 1.00 84.31 85 ILE A C 1
ATOM 662 O O . ILE A 1 85 ? 15.618 -5.239 -16.867 1.00 84.31 85 ILE A O 1
ATOM 666 N N . ASP A 1 86 ? 17.432 -6.346 -16.106 1.00 84.12 86 ASP A N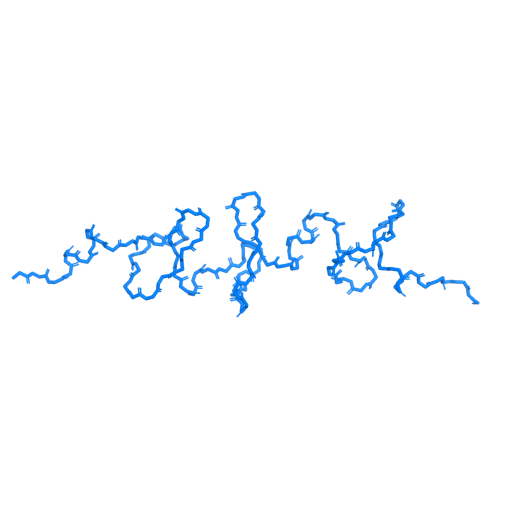 1
ATOM 667 C CA . ASP A 1 86 ? 18.106 -5.182 -15.548 1.00 84.12 86 ASP A CA 1
ATOM 668 C C . ASP A 1 86 ? 19.149 -4.658 -16.538 1.00 84.12 86 ASP A C 1
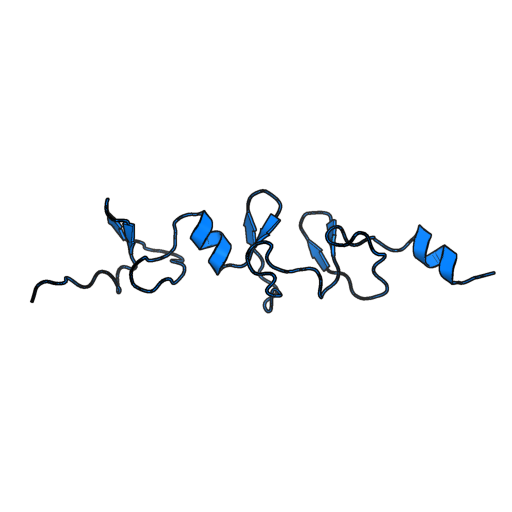ATOM 670 O O . ASP A 1 86 ? 20.031 -5.378 -16.993 1.00 84.12 86 ASP A O 1
ATOM 674 N N . ILE A 1 87 ? 19.013 -3.389 -16.909 1.00 84.38 87 ILE A N 1
ATOM 675 C CA . ILE A 1 87 ? 20.028 -2.649 -17.654 1.00 84.38 87 ILE A CA 1
ATOM 676 C C . ILE A 1 87 ? 20.326 -1.344 -16.911 1.00 84.38 87 ILE A C 1
ATOM 678 O O . ILE A 1 87 ? 19.478 -0.868 -16.148 1.00 84.38 87 ILE A O 1
ATOM 682 N N . PRO A 1 88 ? 21.494 -0.715 -17.127 1.00 81.56 88 PRO A N 1
ATOM 683 C CA . PRO A 1 88 ? 21.819 0.576 -16.515 1.00 81.56 88 PRO A CA 1
ATOM 684 C C . PRO A 1 88 ? 20.758 1.667 -16.761 1.00 81.56 88 PRO A C 1
ATOM 686 O O . PRO A 1 88 ? 20.594 2.559 -15.932 1.00 81.56 88 PRO A O 1
ATOM 689 N N . GLU A 1 89 ? 19.984 1.585 -17.847 1.00 79.44 89 GLU A N 1
ATOM 690 C CA . GLU A 1 89 ? 18.900 2.537 -18.141 1.00 79.44 89 GLU A CA 1
ATOM 691 C C . GLU A 1 89 ? 17.587 2.265 -17.374 1.00 79.44 89 GLU A C 1
ATOM 693 O O . GLU A 1 89 ? 16.715 3.142 -17.270 1.00 79.44 89 GLU A O 1
ATOM 698 N N . GLY A 1 90 ? 17.419 1.072 -16.795 1.00 82.69 90 GLY A N 1
ATOM 699 C CA . GLY A 1 90 ? 16.238 0.689 -16.023 1.00 82.69 90 GLY A CA 1
ATOM 700 C C . GLY A 1 90 ? 15.911 -0.803 -16.083 1.00 82.69 90 GLY A C 1
ATOM 701 O O . GLY A 1 90 ? 16.627 -1.600 -16.677 1.00 82.69 90 GLY A O 1
ATOM 702 N N . ARG A 1 91 ? 14.789 -1.185 -15.462 1.00 84.88 91 ARG A N 1
ATOM 703 C CA . ARG A 1 91 ? 14.269 -2.557 -15.526 1.00 84.88 91 ARG A CA 1
ATOM 704 C C . ARG A 1 91 ? 13.130 -2.676 -16.532 1.00 84.88 91 ARG A C 1
ATOM 706 O O . ARG A 1 91 ? 12.261 -1.801 -16.603 1.00 84.88 91 ARG A O 1
ATOM 713 N N . TYR A 1 92 ? 13.114 -3.782 -17.270 1.00 86.25 92 TYR A N 1
ATOM 714 C CA . TYR A 1 92 ? 12.125 -4.067 -18.307 1.00 86.25 92 TYR A CA 1
ATOM 715 C C . TYR A 1 92 ? 11.602 -5.503 -18.214 1.00 86.25 92 TYR A C 1
ATOM 717 O O . TYR A 1 92 ? 12.285 -6.393 -17.709 1.00 86.25 92 TYR A O 1
ATOM 725 N N . HIS A 1 93 ? 10.376 -5.735 -18.688 1.00 86.12 93 HIS A N 1
ATOM 726 C CA . HIS A 1 93 ? 9.905 -7.098 -18.926 1.00 86.12 93 HIS A CA 1
ATOM 727 C C . HIS A 1 93 ? 10.670 -7.716 -20.105 1.00 86.12 93 HIS A C 1
ATOM 729 O O . HIS A 1 93 ? 10.973 -6.989 -21.054 1.00 86.12 93 HIS A O 1
ATOM 735 N N . PRO A 1 94 ? 10.905 -9.041 -20.103 1.00 80.56 94 PRO A N 1
ATOM 736 C CA . PRO A 1 94 ? 11.527 -9.742 -21.226 1.00 80.56 94 PRO A CA 1
ATOM 737 C C . PRO A 1 94 ? 10.759 -9.564 -22.538 1.00 80.56 94 PRO A C 1
ATOM 739 O O . PRO A 1 94 ? 11.370 -9.478 -23.594 1.00 80.56 94 PRO A O 1
ATOM 742 N N . ASP A 1 95 ? 9.435 -9.427 -22.458 1.00 78.62 95 ASP A N 1
ATOM 743 C CA . ASP A 1 95 ? 8.567 -9.190 -23.615 1.00 78.62 95 ASP A CA 1
ATOM 744 C C . ASP A 1 95 ? 8.566 -7.715 -24.068 1.00 78.62 95 ASP A C 1
ATOM 746 O O . ASP A 1 95 ? 8.459 -7.404 -25.252 1.00 78.62 95 ASP A O 1
ATOM 750 N N . CYS A 1 96 ? 8.744 -6.778 -23.125 1.00 78.38 96 CYS A N 1
ATOM 751 C CA . CYS A 1 96 ? 8.767 -5.341 -23.417 1.00 78.38 96 CYS A CA 1
ATOM 752 C C . CYS A 1 96 ? 10.137 -4.832 -23.872 1.00 78.38 96 CYS A C 1
ATOM 754 O O . CYS A 1 96 ? 10.220 -3.727 -24.407 1.00 78.38 96 CYS A O 1
ATOM 756 N N . PHE A 1 97 ? 11.209 -5.596 -23.658 1.00 71.38 97 PHE A N 1
ATOM 757 C CA . PHE A 1 97 ? 12.538 -5.280 -24.174 1.00 71.38 97 PHE A CA 1
ATOM 758 C C . PHE A 1 97 ? 12.625 -5.669 -25.653 1.00 71.38 97 PHE A C 1
ATOM 760 O O . PHE A 1 97 ? 13.379 -6.551 -26.059 1.00 71.38 97 PHE A O 1
ATOM 767 N N . ARG A 1 98 ? 11.779 -5.041 -26.471 1.00 66.81 98 ARG A N 1
ATOM 768 C CA . ARG A 1 98 ? 11.795 -5.234 -27.915 1.00 66.81 98 ARG A CA 1
ATOM 769 C C . ARG A 1 98 ? 12.791 -4.246 -28.502 1.00 66.81 98 ARG A C 1
ATOM 771 O O . ARG A 1 98 ? 12.639 -3.041 -28.324 1.00 66.81 98 ARG A O 1
ATOM 778 N N . CYS A 1 99 ? 13.822 -4.786 -29.145 1.00 54.91 99 CYS A N 1
ATOM 779 C CA . CYS A 1 99 ? 14.884 -4.030 -29.796 1.00 54.91 99 CYS A CA 1
ATOM 780 C C . CYS A 1 99 ? 14.282 -2.898 -30.644 1.00 54.91 99 CYS A C 1
ATOM 782 O O . CYS A 1 99 ? 13.479 -3.158 -31.539 1.00 54.91 99 CYS A O 1
ATOM 784 N N . CYS A 1 100 ? 14.654 -1.652 -30.348 1.00 51.19 100 CYS A N 1
ATOM 785 C CA . CYS A 1 100 ? 14.270 -0.468 -31.118 1.00 51.19 100 CYS A CA 1
ATOM 786 C C . CYS A 1 100 ? 15.226 -0.247 -32.310 1.00 51.19 100 CYS A C 1
ATOM 788 O O . CYS A 1 100 ? 15.524 0.887 -32.666 1.00 51.19 100 CYS A O 1
ATOM 790 N N . GLU A 1 101 ? 15.722 -1.334 -32.901 1.00 50.22 101 GLU A N 1
ATOM 791 C CA . GLU A 1 101 ? 16.483 -1.333 -34.149 1.00 50.22 101 GLU A CA 1
ATOM 792 C C . GLU A 1 101 ? 15.947 -2.464 -35.035 1.00 50.22 101 GLU A C 1
ATOM 794 O O . GLU A 1 101 ? 16.263 -3.643 -34.856 1.00 50.22 101 GLU A O 1
ATOM 799 N N . CYS A 1 102 ? 15.068 -2.082 -35.955 1.00 48.34 102 CYS A N 1
ATOM 800 C CA . CYS A 1 102 ? 14.836 -2.739 -37.236 1.00 48.34 102 CYS A CA 1
ATOM 801 C C . CYS A 1 102 ? 14.889 -1.650 -38.302 1.00 48.34 102 CYS A C 1
ATOM 803 O O . CYS A 1 102 ? 14.338 -0.557 -38.029 1.00 48.34 102 CYS A O 1
#

Sequence (102 aa):
FCTKDFISLFVPKCQKCGLPIKGETVSALGGKYHKGCFTCVSCDKKFTSKSFYVYDGKPVCRYHFHKMNNTICKACNEPIEGQCIDIPEGRYHPDCFRCCEC

Foldseek 3Di:
DDPVVVQVVPFFAAPQPRHGDDDDWDCDLNGIHHQQQCAAPVPSHRPPDPDWDADPSGTHHPLVVQVVVQQAAPQPRDGDPDDWDDDPVGIHDPVSPDDPPD

Secondary structure (DSSP, 8-state):
--HHHHHHHHSPBPTTT--B--S-EEEETTEEEETTT-B-TTT--B-SSS--EEETTEEE-HHHHHHHTT-B-TTT--B--S--EEETTEEE-TTT---S--